Protein AF-A0A4Q2K183-F1 (afdb_monomer_lite)

Organism: NCBI:txid2509433

Radius of gyration: 17.39 Å; chains: 1; bounding box: 48×49×44 Å

Sequence (110 aa):
MGTESGLDAFAGRMLAALYDVRDDGGSFVASPASAYVALEALARGAEGETFDEIDATLGGGMARKAARDALFGEQDAYQPDDYSFTLGVSVWADPSKAPLRSRTLSRSKG

pLDDT: mean 82.13, std 15.66, range [35.03, 97.69]

Secondary structure (DSSP, 8-state):
-----HHHHHHHHHHHHHHHH--S-------HHHHHHHHHHHHTT--HHHHHHHHHHTT-HHHHHHHHHHHHS---S---TT------------TTTS------------

Foldseek 3Di:
DDDQALLNVLVVVVVVVVVVVDPPPDDDDDDSLQVLVQLVVVLVVDDDPRNVVSCVSSVHDPNVVRSCCVNPNDPPDDDPPPDDDDHDDDDDDDCVPDNDDDDPPPPPDD

InterPro domains:
  IPR036186 Serpin superfamily [SSF56574] (8-97)
  IPR042178 Serpin superfamily, domain 1 [G3DSA:3.30.497.10] (3-109)

Structure (mmCIF, N/CA/C/O backbone):
data_AF-A0A4Q2K183-F1
#
_entry.id   AF-A0A4Q2K183-F1
#
loop_
_atom_site.group_PDB
_atom_site.id
_atom_site.type_symbol
_atom_site.label_atom_id
_atom_site.label_alt_id
_atom_site.label_comp_id
_atom_site.label_asym_id
_atom_site.label_entity_id
_atom_site.label_seq_id
_atom_site.pdbx_PDB_ins_code
_atom_site.Cartn_x
_atom_site.Cartn_y
_atom_site.Cartn_z
_atom_site.occupancy
_atom_site.B_iso_or_equiv
_atom_site.auth_seq_id
_atom_site.auth_comp_id
_atom_site.auth_asym_id
_atom_site.auth_atom_id
_atom_site.pdbx_PDB_model_num
ATOM 1 N N . MET A 1 1 ? 23.016 11.486 -9.109 1.00 35.03 1 MET A N 1
ATOM 2 C CA . MET A 1 1 ? 22.637 10.380 -8.209 1.00 35.03 1 MET A CA 1
ATOM 3 C C . MET A 1 1 ? 21.131 10.490 -8.059 1.00 35.03 1 MET A C 1
ATOM 5 O O . MET A 1 1 ? 20.681 11.447 -7.445 1.00 35.03 1 MET A O 1
ATOM 9 N N . GLY A 1 2 ? 20.375 9.692 -8.818 1.00 40.97 2 GLY A N 1
ATOM 10 C CA . GLY A 1 2 ? 18.921 9.846 -8.908 1.00 40.97 2 GLY A CA 1
ATOM 11 C C . GLY A 1 2 ? 18.291 9.613 -7.541 1.00 40.97 2 GLY A C 1
ATOM 12 O O . GLY A 1 2 ? 18.641 8.646 -6.873 1.00 40.97 2 GLY A O 1
ATOM 13 N N . THR A 1 3 ? 17.432 10.523 -7.099 1.00 45.53 3 THR A N 1
ATOM 14 C CA . THR A 1 3 ? 16.589 10.311 -5.923 1.00 45.53 3 THR A CA 1
ATOM 15 C C . THR A 1 3 ? 15.649 9.156 -6.247 1.00 45.53 3 THR A C 1
ATOM 17 O O . THR A 1 3 ? 14.676 9.368 -6.969 1.00 45.53 3 THR A O 1
ATOM 20 N N . GLU A 1 4 ? 15.962 7.940 -5.793 1.00 55.72 4 GLU A N 1
ATOM 21 C CA . GLU A 1 4 ? 15.003 6.832 -5.838 1.00 55.72 4 GLU A CA 1
ATOM 22 C C . GLU A 1 4 ? 13.699 7.324 -5.212 1.00 55.72 4 GLU A C 1
ATOM 24 O O . GLU A 1 4 ? 13.697 7.878 -4.105 1.00 55.72 4 GLU A O 1
ATOM 29 N N . SER A 1 5 ? 12.595 7.205 -5.947 1.00 74.56 5 SER A N 1
ATOM 30 C CA . SER A 1 5 ? 11.305 7.578 -5.391 1.00 74.56 5 SER A CA 1
ATOM 31 C C . SER A 1 5 ? 11.008 6.643 -4.214 1.00 74.56 5 SER A C 1
ATOM 33 O O . SER A 1 5 ? 11.443 5.489 -4.193 1.00 74.56 5 SER A O 1
ATOM 35 N N . GLY A 1 6 ? 10.258 7.103 -3.207 1.00 85.19 6 GLY A N 1
ATOM 36 C CA . GLY A 1 6 ? 9.892 6.231 -2.081 1.00 85.19 6 GLY A CA 1
ATOM 37 C C . GLY A 1 6 ? 9.171 4.948 -2.521 1.00 85.19 6 GLY A C 1
ATOM 38 O O . GLY A 1 6 ? 9.240 3.933 -1.828 1.00 85.19 6 GLY A O 1
ATOM 39 N N . LEU A 1 7 ? 8.539 4.976 -3.702 1.00 90.69 7 LEU A N 1
ATOM 40 C CA . LEU A 1 7 ? 7.894 3.826 -4.319 1.00 90.69 7 LEU A CA 1
ATOM 41 C C . LEU A 1 7 ? 8.906 2.810 -4.870 1.00 90.69 7 LEU A C 1
ATOM 43 O O . LEU A 1 7 ? 8.683 1.613 -4.711 1.00 90.69 7 LEU A O 1
ATOM 47 N N . ASP A 1 8 ? 10.024 3.259 -5.447 1.00 91.38 8 ASP A N 1
ATOM 48 C CA . ASP A 1 8 ? 11.091 2.377 -5.946 1.00 91.38 8 ASP A CA 1
ATOM 49 C C . ASP A 1 8 ? 11.756 1.626 -4.789 1.00 91.38 8 ASP A C 1
ATOM 51 O O . ASP A 1 8 ? 11.924 0.406 -4.833 1.00 91.38 8 ASP A O 1
ATOM 55 N N . ALA A 1 9 ? 12.045 2.334 -3.694 1.00 90.31 9 ALA A N 1
ATOM 56 C CA . ALA A 1 9 ? 12.595 1.721 -2.490 1.00 90.31 9 ALA A CA 1
ATOM 57 C C . ALA A 1 9 ? 11.619 0.700 -1.870 1.00 90.31 9 ALA A C 1
ATOM 59 O O . ALA A 1 9 ? 12.035 -0.365 -1.407 1.00 90.31 9 ALA A O 1
ATOM 60 N N . PHE A 1 10 ? 10.315 1.001 -1.867 1.00 94.00 10 PHE A N 1
ATOM 61 C CA . PHE A 1 10 ? 9.281 0.049 -1.453 1.00 94.00 10 PHE A CA 1
ATOM 62 C C . PHE A 1 10 ? 9.231 -1.175 -2.381 1.00 94.00 10 PHE A C 1
ATOM 64 O O . PHE A 1 10 ? 9.201 -2.306 -1.897 1.00 94.00 10 PHE A O 1
ATOM 71 N N . ALA A 1 11 ? 9.289 -0.968 -3.699 1.00 94.06 11 ALA A N 1
ATOM 72 C CA . ALA A 1 11 ? 9.317 -2.036 -4.693 1.00 94.06 11 ALA A CA 1
ATOM 73 C C . ALA A 1 11 ? 10.522 -2.966 -4.505 1.00 94.06 11 ALA A C 1
ATOM 75 O O . ALA A 1 11 ? 10.355 -4.184 -4.528 1.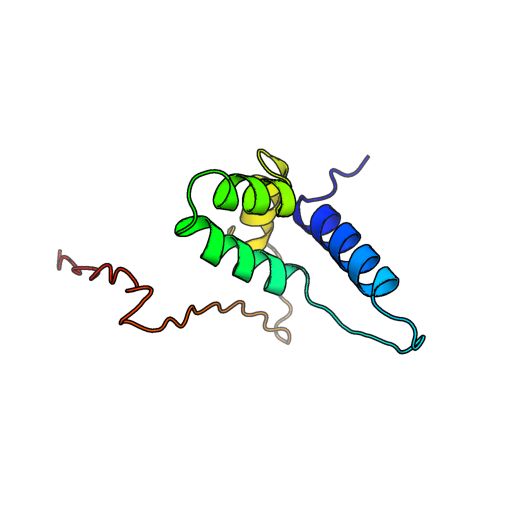00 94.06 11 ALA A O 1
ATOM 76 N N . GLY A 1 12 ? 11.711 -2.410 -4.251 1.00 93.06 12 GLY A N 1
ATOM 77 C CA . GLY A 1 12 ? 12.917 -3.188 -3.971 1.00 93.06 12 GLY A CA 1
ATOM 78 C C . GLY A 1 12 ? 12.773 -4.080 -2.736 1.00 93.06 12 GLY A C 1
ATOM 79 O O . GLY A 1 12 ? 13.073 -5.272 -2.799 1.00 93.06 12 GLY A O 1
ATOM 80 N N . ARG A 1 13 ? 12.238 -3.540 -1.629 1.00 93.38 13 ARG A N 1
ATOM 81 C CA . ARG A 1 13 ? 11.972 -4.325 -0.408 1.00 93.38 13 ARG A CA 1
ATOM 82 C C . ARG A 1 13 ? 10.922 -5.411 -0.632 1.00 93.38 13 ARG A C 1
ATOM 84 O O . ARG A 1 13 ? 11.109 -6.537 -0.181 1.00 93.38 13 ARG A O 1
ATOM 91 N N . MET A 1 14 ? 9.841 -5.090 -1.343 1.00 93.38 14 MET A N 1
ATOM 92 C CA . MET A 1 14 ? 8.800 -6.060 -1.692 1.00 93.38 14 MET A CA 1
ATOM 93 C C . MET A 1 14 ? 9.369 -7.195 -2.546 1.00 93.38 14 MET A C 1
ATOM 95 O O . MET A 1 14 ? 9.059 -8.357 -2.306 1.00 93.38 14 MET A O 1
ATOM 99 N N . LEU A 1 15 ? 10.217 -6.869 -3.522 1.00 91.69 15 LEU A N 1
ATOM 100 C CA . LEU A 1 15 ? 10.842 -7.851 -4.395 1.00 91.69 15 LEU A CA 1
ATOM 101 C C . LEU A 1 15 ? 11.763 -8.794 -3.61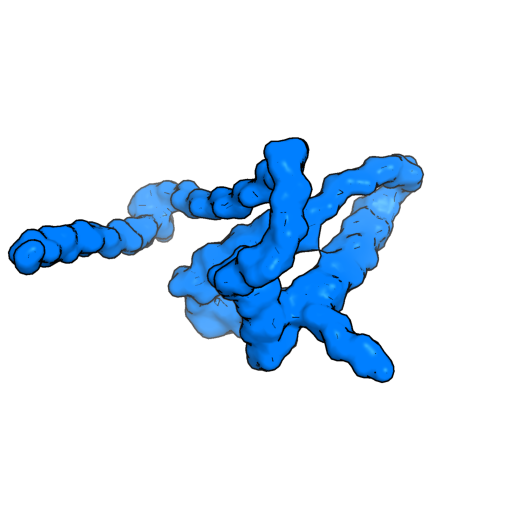2 1.00 91.69 15 LEU A C 1
ATOM 103 O O . LEU A 1 15 ? 11.660 -10.005 -3.783 1.00 91.69 15 LEU A O 1
ATOM 107 N N . ALA A 1 16 ? 12.609 -8.254 -2.730 1.00 90.69 16 ALA A N 1
ATOM 108 C CA . ALA A 1 16 ? 13.466 -9.053 -1.855 1.00 90.69 16 ALA A CA 1
ATOM 109 C C . ALA A 1 16 ? 12.641 -10.001 -0.967 1.00 90.69 16 ALA A C 1
ATOM 111 O O . ALA A 1 16 ? 12.893 -11.201 -0.957 1.00 90.69 16 ALA A O 1
ATOM 112 N N . ALA A 1 17 ? 11.585 -9.493 -0.324 1.00 90.31 17 ALA A N 1
ATOM 113 C CA . ALA A 1 17 ? 10.699 -10.313 0.500 1.00 90.31 17 ALA A CA 1
ATOM 114 C C . ALA A 1 17 ? 9.998 -11.424 -0.304 1.00 90.31 17 ALA A C 1
ATOM 116 O O . ALA A 1 17 ? 9.843 -12.541 0.182 1.00 90.31 17 ALA A O 1
ATOM 117 N N . LEU A 1 18 ? 9.585 -11.145 -1.545 1.00 89.50 18 LEU A N 1
ATOM 118 C CA . LEU A 1 18 ? 8.991 -12.158 -2.420 1.00 89.50 18 LEU A CA 1
ATOM 119 C C . LEU A 1 18 ? 9.999 -13.228 -2.851 1.00 89.50 18 LEU A C 1
ATOM 121 O O . LEU A 1 18 ? 9.601 -14.378 -3.006 1.00 89.50 18 LEU A O 1
ATOM 125 N N . TYR A 1 19 ? 11.274 -12.877 -3.038 1.00 87.19 19 TYR A N 1
ATOM 126 C CA . TYR A 1 19 ? 12.323 -13.860 -3.312 1.00 87.19 19 TYR A CA 1
ATOM 127 C C . TYR A 1 19 ? 12.622 -14.734 -2.094 1.00 87.19 19 TYR A C 1
ATOM 129 O O . TYR A 1 19 ? 12.725 -15.944 -2.249 1.00 87.19 19 TYR A O 1
ATOM 137 N N . ASP A 1 20 ? 12.685 -14.154 -0.896 1.00 86.50 20 ASP A N 1
ATOM 138 C CA . ASP A 1 20 ? 12.990 -14.899 0.333 1.00 86.50 20 ASP A CA 1
ATOM 139 C C . ASP A 1 20 ? 11.901 -15.921 0.698 1.00 86.50 20 ASP A C 1
ATOM 141 O O . ASP A 1 20 ? 12.186 -16.969 1.273 1.00 86.50 20 ASP A O 1
ATOM 145 N N . VAL A 1 21 ? 10.638 -15.633 0.367 1.00 82.81 21 VAL A N 1
ATOM 146 C CA . VAL A 1 21 ? 9.496 -16.516 0.672 1.00 82.81 21 VAL A CA 1
ATOM 147 C C . VAL A 1 21 ? 9.325 -17.626 -0.375 1.00 82.81 21 VAL A C 1
ATOM 149 O O . VAL A 1 21 ? 8.611 -18.602 -0.134 1.00 82.81 21 VAL A O 1
ATOM 152 N N . ARG A 1 22 ? 9.953 -17.502 -1.548 1.00 78.94 22 ARG A N 1
ATOM 153 C CA . ARG A 1 22 ? 9.765 -18.443 -2.654 1.00 78.94 22 ARG A CA 1
ATOM 154 C C . ARG A 1 22 ? 10.914 -19.430 -2.767 1.00 78.94 22 ARG A C 1
ATOM 156 O O . ARG A 1 22 ? 12.033 -19.061 -3.091 1.00 78.94 22 ARG A O 1
ATOM 163 N N . ASP A 1 23 ? 10.572 -20.706 -2.637 1.00 70.44 23 ASP A N 1
ATOM 164 C CA . ASP A 1 23 ? 11.518 -21.824 -2.756 1.00 70.44 23 ASP A CA 1
ATOM 165 C C . ASP A 1 23 ? 11.384 -22.583 -4.099 1.00 70.44 23 ASP A C 1
ATOM 167 O O . ASP A 1 23 ? 12.100 -23.540 -4.373 1.00 70.44 23 ASP A O 1
ATOM 171 N N . ASP A 1 24 ? 10.443 -22.176 -4.965 1.00 79.38 24 ASP A N 1
ATOM 172 C CA . ASP A 1 24 ? 10.053 -22.926 -6.172 1.00 79.38 24 ASP A CA 1
ATOM 173 C C . ASP A 1 24 ? 10.720 -22.449 -7.478 1.00 79.38 24 ASP A C 1
ATOM 175 O O . ASP A 1 24 ? 10.529 -23.065 -8.527 1.00 79.38 24 ASP A O 1
ATOM 179 N N . GLY A 1 25 ? 11.485 -21.350 -7.440 1.00 76.56 25 GLY A N 1
ATOM 180 C CA . GLY A 1 25 ? 12.212 -20.800 -8.594 1.00 76.56 25 GLY A CA 1
ATOM 181 C C . GLY A 1 25 ? 11.334 -20.329 -9.765 1.00 76.56 25 GLY A C 1
ATOM 182 O O . GLY A 1 25 ? 11.853 -20.043 -10.846 1.00 76.56 25 GLY A O 1
ATOM 183 N N . GLY A 1 26 ? 10.011 -20.259 -9.589 1.00 83.25 26 GLY A N 1
ATOM 184 C CA . GLY A 1 26 ? 9.086 -19.872 -10.652 1.00 83.25 26 GLY A CA 1
ATOM 185 C C . GLY A 1 26 ? 9.074 -18.362 -10.922 1.00 83.25 26 GLY A C 1
ATOM 186 O O . GLY A 1 26 ? 9.423 -17.541 -10.075 1.00 83.25 26 GLY A O 1
ATOM 187 N N . SER A 1 27 ? 8.600 -17.960 -12.102 1.00 85.06 27 SER A N 1
ATOM 188 C CA . SER A 1 27 ? 8.378 -16.540 -12.415 1.00 85.06 27 SER A CA 1
ATOM 189 C C . SER A 1 27 ? 7.255 -15.933 -11.558 1.00 85.06 27 SER A C 1
ATOM 191 O O . SER A 1 27 ? 6.378 -16.645 -11.065 1.00 85.06 27 SER A O 1
ATOM 193 N N . PHE A 1 28 ? 7.263 -14.611 -11.364 1.00 86.31 28 PHE A N 1
ATOM 194 C CA . PHE A 1 28 ? 6.133 -13.857 -10.808 1.00 86.31 28 PHE A CA 1
ATOM 195 C C . PHE A 1 28 ? 6.011 -12.478 -11.434 1.00 86.31 28 PHE A C 1
ATOM 197 O O . PHE A 1 28 ? 6.957 -11.939 -12.003 1.00 86.31 28 PHE A O 1
ATOM 204 N N . VAL A 1 29 ? 4.825 -11.907 -11.257 1.00 89.12 29 VAL A N 1
ATOM 205 C CA . VAL A 1 29 ? 4.519 -10.511 -11.531 1.00 89.12 29 VAL A CA 1
ATOM 206 C C . VAL A 1 29 ? 3.897 -9.933 -10.267 1.00 89.12 29 VAL A C 1
ATOM 208 O O . VAL A 1 29 ? 3.028 -10.555 -9.658 1.00 89.12 29 VAL A O 1
ATOM 211 N N . ALA A 1 30 ? 4.345 -8.749 -9.868 1.00 90.44 30 ALA A N 1
ATOM 212 C CA . ALA A 1 30 ? 3.814 -8.026 -8.722 1.00 90.44 30 ALA A CA 1
ATOM 213 C C . ALA A 1 30 ? 3.629 -6.547 -9.073 1.00 90.44 30 ALA A C 1
ATOM 215 O O . ALA A 1 30 ? 4.331 -6.014 -9.930 1.00 90.44 30 ALA A O 1
ATOM 216 N N . SER A 1 31 ? 2.695 -5.884 -8.389 1.00 92.88 31 SER A N 1
ATOM 217 C CA . SER A 1 31 ? 2.475 -4.440 -8.500 1.00 92.88 31 SER A CA 1
ATOM 218 C C . SER A 1 31 ? 2.773 -3.766 -7.158 1.00 92.88 31 SER A C 1
ATOM 220 O O . SER A 1 31 ? 1.896 -3.729 -6.286 1.00 92.88 31 SER A O 1
ATOM 222 N N . PRO A 1 32 ? 3.990 -3.217 -6.974 1.00 93.62 32 PRO A N 1
ATOM 223 C CA . PRO A 1 32 ? 4.331 -2.435 -5.789 1.00 93.62 32 PRO A CA 1
ATOM 224 C C . PRO A 1 32 ? 3.371 -1.266 -5.569 1.00 93.62 32 PRO A C 1
ATOM 226 O O . PRO A 1 32 ? 2.949 -1.027 -4.443 1.00 93.62 32 PRO A O 1
ATOM 229 N N . ALA A 1 33 ? 2.939 -0.601 -6.646 1.00 92.25 33 ALA A N 1
ATOM 230 C CA . ALA A 1 33 ? 1.938 0.461 -6.585 1.00 92.25 33 ALA A CA 1
ATOM 231 C C . ALA A 1 33 ? 0.624 -0.017 -5.946 1.00 92.25 33 ALA A C 1
ATOM 233 O O . ALA A 1 33 ? 0.105 0.633 -5.042 1.00 92.25 33 ALA A O 1
ATOM 234 N N . SER A 1 34 ? 0.108 -1.182 -6.354 1.00 93.69 34 SER A N 1
ATOM 235 C CA . SER A 1 34 ? -1.129 -1.729 -5.782 1.00 93.69 34 SER A CA 1
ATOM 236 C C . SER A 1 34 ? -0.986 -2.052 -4.293 1.00 93.69 34 SER A C 1
ATOM 238 O O . SER A 1 34 ? -1.884 -1.737 -3.511 1.00 93.69 34 SER A O 1
ATOM 240 N N . ALA A 1 35 ? 0.128 -2.670 -3.889 1.00 94.62 35 ALA A N 1
ATOM 241 C CA . ALA A 1 35 ? 0.383 -2.999 -2.487 1.00 94.62 35 ALA A CA 1
ATOM 242 C C . ALA A 1 35 ? 0.542 -1.733 -1.629 1.00 94.62 35 ALA A C 1
ATOM 244 O O . ALA A 1 35 ? -0.036 -1.634 -0.546 1.00 94.62 35 ALA A O 1
ATOM 245 N N . TYR A 1 36 ? 1.256 -0.734 -2.149 1.00 95.19 36 TYR A N 1
ATOM 246 C CA . TYR A 1 36 ? 1.454 0.553 -1.493 1.00 95.19 36 TYR A CA 1
ATOM 247 C C . TYR A 1 36 ? 0.119 1.269 -1.240 1.00 95.19 36 TYR A C 1
ATOM 249 O O . TYR A 1 36 ? -0.156 1.702 -0.123 1.00 95.19 36 TYR A O 1
ATOM 257 N N . VAL A 1 37 ? -0.753 1.350 -2.252 1.00 94.06 37 VAL A N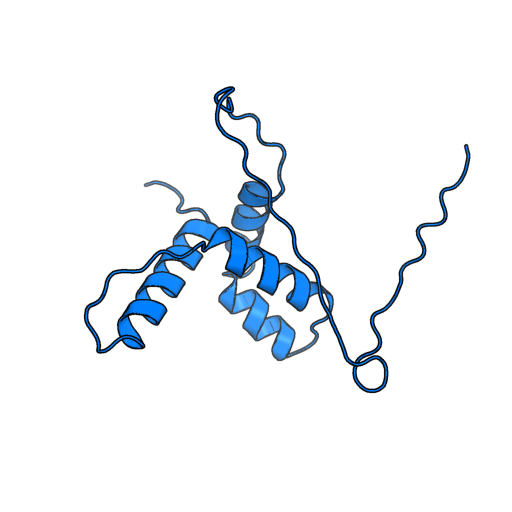 1
ATOM 258 C CA . VAL A 1 37 ? -2.077 1.991 -2.136 1.00 94.06 37 VAL A CA 1
ATOM 259 C C . VAL A 1 37 ? -2.957 1.290 -1.095 1.00 94.06 37 VAL A C 1
ATOM 261 O O . VAL A 1 37 ? -3.664 1.959 -0.338 1.00 94.06 37 VAL A O 1
ATOM 264 N N . ALA A 1 38 ? -2.911 -0.043 -1.026 1.00 95.31 38 ALA A N 1
ATOM 265 C CA . ALA A 1 38 ? -3.658 -0.805 -0.028 1.00 95.31 38 ALA A CA 1
ATOM 266 C C . ALA A 1 38 ? -3.188 -0.491 1.404 1.00 95.31 38 ALA A C 1
ATOM 268 O O . ALA A 1 38 ? -4.010 -0.205 2.276 1.00 95.31 38 ALA A O 1
ATOM 269 N N . LEU A 1 39 ? -1.874 -0.466 1.637 1.00 95.62 39 LEU A N 1
ATOM 270 C CA . LEU A 1 39 ? -1.291 -0.108 2.933 1.00 95.62 39 LEU A CA 1
ATOM 271 C C . LEU A 1 39 ? -1.563 1.354 3.309 1.00 95.62 39 LEU A C 1
ATOM 273 O O . LEU A 1 39 ? -1.883 1.646 4.459 1.00 95.62 39 LEU A O 1
ATOM 277 N N . GLU A 1 40 ? -1.524 2.275 2.345 1.00 94.00 40 GLU A N 1
ATOM 278 C CA . GLU A 1 40 ? -1.933 3.667 2.553 1.00 94.00 40 GLU A CA 1
ATOM 279 C C . GLU A 1 40 ? -3.396 3.789 2.994 1.00 94.00 40 GLU A C 1
ATOM 281 O O . GLU A 1 40 ? -3.720 4.620 3.845 1.00 94.00 40 GLU A O 1
ATOM 286 N N . ALA A 1 41 ? -4.290 2.962 2.444 1.00 92.88 41 ALA A N 1
ATOM 287 C CA . ALA A 1 41 ? -5.685 2.933 2.867 1.00 92.88 41 ALA A CA 1
ATOM 288 C C . ALA A 1 41 ? -5.829 2.444 4.317 1.00 92.88 41 ALA A C 1
ATOM 290 O O . ALA A 1 41 ? -6.584 3.049 5.079 1.00 92.88 41 ALA A O 1
ATOM 291 N N . LEU A 1 42 ? -5.075 1.412 4.713 1.00 93.50 42 LEU A N 1
ATOM 292 C CA . LEU A 1 42 ? -5.057 0.905 6.090 1.00 93.50 42 LEU A CA 1
ATOM 293 C C . LEU A 1 42 ? -4.476 1.927 7.074 1.00 93.50 42 LEU A C 1
ATOM 295 O O . LEU A 1 42 ? -5.057 2.160 8.133 1.00 93.50 42 LEU A O 1
ATOM 299 N N . ALA A 1 43 ? -3.394 2.610 6.696 1.00 93.62 43 ALA A N 1
ATOM 300 C CA . ALA A 1 43 ? -2.731 3.596 7.543 1.00 93.62 43 ALA A CA 1
ATOM 301 C C . ALA A 1 43 ? -3.645 4.753 7.977 1.00 93.62 43 ALA A C 1
ATOM 303 O O . ALA A 1 43 ? -3.402 5.375 9.003 1.00 93.62 43 ALA A O 1
ATOM 304 N N . ARG A 1 44 ? -4.699 5.063 7.209 1.00 89.88 44 ARG A N 1
ATOM 305 C CA . ARG A 1 44 ? -5.672 6.118 7.553 1.00 89.88 44 ARG A CA 1
ATOM 306 C C . ARG A 1 44 ? -6.549 5.771 8.757 1.00 89.88 44 ARG A C 1
ATOM 308 O O . ARG A 1 44 ? -7.146 6.679 9.328 1.00 89.88 44 ARG A O 1
ATOM 315 N N . GLY A 1 45 ? -6.685 4.486 9.080 1.00 89.88 45 GLY A N 1
ATOM 316 C CA . GLY A 1 45 ? -7.447 4.001 10.231 1.00 89.88 45 GLY A CA 1
ATOM 317 C C . GLY A 1 45 ? -6.583 3.397 11.338 1.00 89.88 45 GLY A C 1
ATOM 318 O O . GLY A 1 45 ? -7.136 2.981 12.350 1.00 89.88 45 GLY A O 1
ATOM 319 N N . ALA A 1 46 ? -5.265 3.317 11.139 1.00 92.06 46 ALA A N 1
ATOM 320 C CA . ALA A 1 46 ? -4.327 2.792 12.120 1.00 92.06 46 ALA A CA 1
ATOM 321 C C . ALA A 1 46 ? -3.906 3.880 13.118 1.00 92.06 46 ALA A C 1
ATOM 323 O O . ALA A 1 46 ? -3.807 5.054 12.765 1.00 92.06 46 ALA A O 1
ATOM 324 N N . GLU A 1 47 ? -3.616 3.472 14.351 1.00 92.75 47 GLU A N 1
ATOM 325 C CA . GLU A 1 47 ? -3.115 4.335 15.424 1.00 92.75 47 GLU A CA 1
ATOM 326 C C . GLU A 1 47 ? -2.005 3.603 16.197 1.00 92.75 47 GLU A C 1
ATOM 328 O O . GLU A 1 47 ? -1.917 2.373 16.150 1.00 92.75 47 GLU A O 1
ATOM 333 N N . GLY A 1 48 ? -1.164 4.357 16.911 1.00 96.56 48 GLY A N 1
ATOM 334 C CA . GLY A 1 48 ? -0.092 3.811 17.750 1.00 96.56 48 GLY A CA 1
ATOM 335 C C . GLY A 1 48 ? 0.906 2.944 16.977 1.00 96.56 48 GLY A C 1
ATOM 336 O O . GLY A 1 48 ? 1.226 3.231 15.827 1.00 96.56 48 GLY A O 1
ATOM 337 N N . GLU A 1 49 ? 1.349 1.853 17.602 1.00 97.69 49 GLU A N 1
ATOM 338 C CA . GLU A 1 49 ? 2.368 0.944 17.057 1.00 97.69 49 GLU A CA 1
ATOM 339 C C . GLU A 1 49 ? 1.996 0.392 15.673 1.00 97.69 49 GLU A C 1
ATOM 341 O O . GLU A 1 49 ? 2.830 0.350 14.774 1.00 97.69 49 GLU A O 1
ATOM 346 N N . THR A 1 50 ? 0.717 0.072 15.442 1.00 96.69 50 THR A N 1
ATOM 347 C CA . THR A 1 50 ? 0.253 -0.380 14.122 1.00 96.69 50 THR A CA 1
ATOM 348 C C . THR A 1 50 ? 0.430 0.695 13.048 1.00 96.69 50 THR A C 1
ATOM 350 O O . THR A 1 50 ? 0.765 0.378 11.908 1.00 96.69 50 THR A O 1
ATOM 353 N N . PHE A 1 51 ? 0.201 1.970 13.376 1.00 96.25 51 PHE A N 1
ATOM 354 C CA . PHE A 1 51 ? 0.463 3.053 12.428 1.00 96.25 51 PHE A CA 1
ATOM 355 C C . PHE A 1 51 ? 1.960 3.202 12.161 1.00 96.25 51 PHE A C 1
ATOM 357 O O . PHE A 1 51 ? 2.343 3.341 11.000 1.00 96.25 51 PHE A O 1
ATOM 364 N N . ASP A 1 52 ? 2.785 3.138 13.206 1.00 96.81 52 ASP A N 1
ATOM 365 C CA . ASP A 1 52 ? 4.235 3.313 13.105 1.00 96.81 52 ASP A CA 1
ATOM 366 C C . ASP A 1 52 ? 4.876 2.224 12.228 1.00 96.81 52 ASP A C 1
ATOM 368 O O . ASP A 1 52 ? 5.690 2.527 11.354 1.00 96.81 52 ASP A O 1
ATOM 372 N N . GLU A 1 53 ? 4.448 0.967 12.377 1.00 97.19 53 GLU A N 1
ATOM 373 C CA . GLU A 1 53 ? 4.893 -0.143 11.526 1.00 97.19 53 GLU A CA 1
ATOM 374 C C . GLU A 1 53 ? 4.500 0.053 10.055 1.00 97.19 53 GLU A C 1
ATOM 376 O O . GLU A 1 53 ? 5.313 -0.163 9.146 1.00 97.19 53 GLU A O 1
ATOM 381 N N . ILE A 1 54 ? 3.261 0.490 9.796 1.00 96.50 54 ILE A N 1
ATOM 382 C CA . ILE A 1 54 ? 2.799 0.759 8.430 1.00 96.50 54 ILE A CA 1
ATOM 383 C C . ILE A 1 54 ? 3.557 1.954 7.837 1.00 96.50 54 ILE A C 1
ATOM 385 O O . ILE A 1 54 ? 3.979 1.895 6.681 1.00 96.50 54 ILE A O 1
ATOM 389 N N . ASP A 1 55 ? 3.763 3.028 8.603 1.00 95.12 55 ASP A N 1
ATOM 390 C CA . ASP A 1 55 ? 4.511 4.205 8.154 1.00 95.12 55 ASP A CA 1
ATOM 391 C C . ASP A 1 55 ? 5.954 3.842 7.794 1.00 95.12 55 ASP A C 1
ATOM 393 O O . ASP A 1 55 ? 6.404 4.158 6.689 1.00 95.12 55 ASP A O 1
ATOM 397 N N . ALA A 1 56 ? 6.641 3.094 8.662 1.00 94.06 56 ALA A N 1
ATOM 398 C CA . ALA A 1 56 ? 7.993 2.605 8.417 1.00 94.06 56 ALA A CA 1
ATOM 399 C C . ALA A 1 56 ? 8.063 1.699 7.177 1.00 94.06 56 ALA A C 1
ATOM 401 O O . ALA A 1 56 ? 8.956 1.852 6.340 1.00 94.06 56 ALA A O 1
ATOM 402 N N . THR A 1 57 ? 7.084 0.806 7.000 1.00 94.75 57 THR A N 1
ATOM 403 C CA . THR A 1 57 ? 6.988 -0.069 5.820 1.00 94.75 57 THR A CA 1
ATOM 404 C C . THR A 1 57 ? 6.872 0.741 4.527 1.00 94.75 57 THR A C 1
ATOM 406 O O . THR A 1 57 ? 7.564 0.456 3.541 1.00 94.75 57 THR A O 1
ATOM 409 N N . LEU A 1 58 ? 6.062 1.803 4.546 1.00 94.31 58 LEU A N 1
ATOM 410 C CA . LEU A 1 58 ? 5.887 2.755 3.442 1.00 94.31 58 LEU A CA 1
ATOM 411 C C . LEU A 1 58 ? 7.079 3.719 3.271 1.00 94.31 58 LEU A C 1
ATOM 413 O O . LEU A 1 58 ? 7.088 4.538 2.353 1.00 94.31 58 LEU A O 1
ATOM 417 N N . GLY A 1 59 ? 8.108 3.602 4.114 1.00 92.62 59 GLY A N 1
ATOM 418 C CA . GLY A 1 59 ? 9.349 4.376 4.071 1.00 92.62 59 GLY A CA 1
ATOM 419 C C . GLY A 1 59 ? 9.361 5.623 4.958 1.00 92.62 59 GLY A C 1
ATOM 420 O O . GLY A 1 59 ? 10.424 6.215 5.123 1.00 92.62 59 GLY A O 1
ATOM 421 N N . GLY A 1 60 ? 8.219 6.006 5.535 1.00 91.94 60 GLY A N 1
ATOM 422 C CA . GLY A 1 60 ? 8.063 7.156 6.424 1.00 91.94 60 GLY A CA 1
ATOM 423 C C . GLY A 1 60 ? 8.408 8.515 5.804 1.00 91.94 60 GLY A C 1
ATOM 424 O O . GLY A 1 60 ? 8.942 8.632 4.696 1.00 91.94 60 GLY A O 1
ATOM 425 N N . GLY A 1 61 ? 8.074 9.581 6.536 1.00 88.12 61 GLY A N 1
ATOM 426 C CA . GLY A 1 61 ? 8.527 10.952 6.274 1.00 88.12 61 GLY A CA 1
ATOM 427 C C . GLY A 1 61 ? 8.493 11.386 4.799 1.00 88.12 61 GLY A C 1
ATOM 428 O O . GLY A 1 61 ? 7.450 11.377 4.141 1.00 88.12 61 GLY A O 1
ATOM 429 N N . MET A 1 62 ? 9.652 11.800 4.278 1.00 89.12 62 MET A N 1
ATOM 430 C CA . MET A 1 62 ? 9.779 12.306 2.905 1.00 89.12 62 MET A CA 1
ATOM 431 C C . MET A 1 62 ? 9.646 11.215 1.837 1.00 89.12 62 MET A C 1
ATOM 433 O O . MET A 1 62 ? 9.128 11.500 0.760 1.00 89.12 62 MET A O 1
ATOM 437 N N . ALA A 1 63 ? 10.062 9.977 2.122 1.00 89.88 63 ALA A N 1
ATOM 438 C CA . ALA A 1 63 ? 9.951 8.873 1.169 1.00 89.88 63 ALA A CA 1
ATOM 439 C C . ALA A 1 63 ? 8.479 8.516 0.928 1.00 89.88 63 ALA A C 1
ATOM 441 O O . ALA A 1 63 ? 8.031 8.467 -0.220 1.00 89.88 63 ALA A O 1
ATOM 442 N N . ARG A 1 64 ? 7.698 8.391 2.009 1.00 92.12 64 ARG A N 1
ATOM 443 C CA . ARG A 1 64 ? 6.252 8.164 1.934 1.00 92.12 64 ARG A CA 1
ATOM 444 C C . ARG A 1 64 ? 5.535 9.297 1.196 1.00 92.12 64 ARG A C 1
ATOM 446 O O . ARG A 1 64 ? 4.64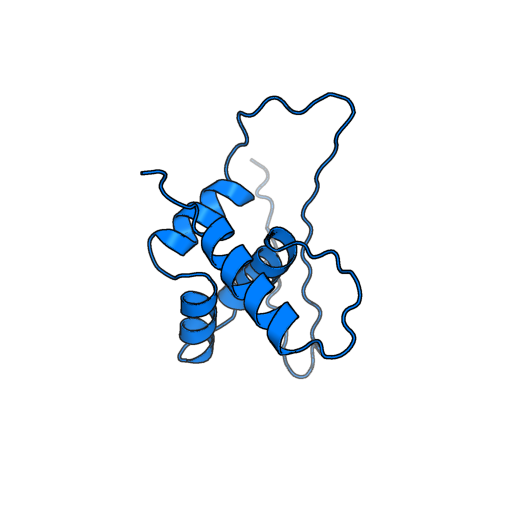5 9.049 0.383 1.00 92.12 64 ARG A O 1
ATOM 453 N N . LYS A 1 65 ? 5.935 10.552 1.444 1.00 91.06 65 LYS A N 1
ATOM 454 C CA . LYS A 1 65 ? 5.407 11.717 0.716 1.00 91.06 65 LYS A CA 1
ATOM 455 C C . LYS A 1 65 ? 5.718 11.636 -0.782 1.00 91.06 65 LYS A C 1
ATOM 457 O O . LYS A 1 65 ? 4.801 11.765 -1.580 1.00 91.06 65 LYS A O 1
ATOM 462 N N . ALA A 1 66 ? 6.969 11.380 -1.162 1.00 89.44 66 ALA A N 1
ATOM 463 C CA . ALA A 1 66 ? 7.368 11.281 -2.566 1.00 89.44 66 ALA A CA 1
ATOM 464 C C . ALA A 1 66 ? 6.615 10.164 -3.310 1.00 89.44 66 ALA A C 1
ATOM 466 O O . ALA A 1 66 ? 6.183 10.357 -4.442 1.00 89.44 66 ALA A O 1
ATOM 467 N N . ALA A 1 67 ? 6.403 9.015 -2.663 1.00 90.69 67 ALA A N 1
ATOM 468 C CA . ALA A 1 67 ? 5.611 7.925 -3.228 1.00 90.69 67 ALA A CA 1
ATOM 469 C C . ALA A 1 67 ? 4.129 8.302 -3.402 1.00 90.69 67 ALA A C 1
ATOM 471 O O . ALA A 1 67 ? 3.529 7.975 -4.424 1.00 90.69 67 ALA A O 1
ATOM 472 N N . ARG A 1 68 ? 3.538 9.028 -2.441 1.00 89.81 68 ARG A N 1
ATOM 473 C CA . ARG A 1 68 ? 2.176 9.570 -2.579 1.00 89.81 68 ARG A CA 1
ATOM 474 C C . ARG A 1 68 ? 2.073 10.567 -3.727 1.00 89.81 68 ARG A C 1
ATOM 476 O O . ARG A 1 68 ? 1.123 10.476 -4.493 1.00 89.81 68 ARG A O 1
ATOM 483 N N . ASP A 1 69 ? 3.035 11.476 -3.853 1.00 88.25 69 ASP A N 1
ATOM 484 C CA . ASP A 1 69 ? 3.061 12.463 -4.935 1.00 88.25 69 ASP A CA 1
ATOM 485 C C . ASP A 1 69 ? 3.163 11.756 -6.303 1.00 88.25 69 ASP A C 1
ATOM 487 O O . ASP A 1 69 ? 2.453 12.117 -7.233 1.00 88.25 69 ASP A O 1
ATOM 491 N N . ALA A 1 70 ? 3.951 10.681 -6.410 1.00 85.50 70 ALA A N 1
ATOM 492 C CA . ALA A 1 70 ? 4.057 9.888 -7.638 1.00 85.50 70 ALA A CA 1
ATOM 493 C C . ALA A 1 70 ? 2.777 9.096 -7.987 1.00 85.50 70 ALA A C 1
ATOM 495 O O . ALA A 1 70 ? 2.443 8.943 -9.162 1.00 85.50 70 ALA A O 1
ATOM 496 N N . LEU A 1 71 ? 2.071 8.568 -6.980 1.00 86.50 71 LEU A N 1
ATOM 497 C CA . LEU A 1 71 ? 0.885 7.718 -7.170 1.00 86.50 71 LEU A CA 1
ATOM 498 C C . LEU A 1 71 ? -0.429 8.496 -7.290 1.00 86.50 71 LEU A C 1
ATOM 500 O O . LEU A 1 71 ? -1.356 8.027 -7.948 1.00 86.50 71 LEU A O 1
ATOM 504 N N . PHE A 1 72 ? -0.533 9.630 -6.600 1.00 83.38 72 PHE A N 1
ATOM 505 C CA . PHE A 1 72 ? -1.775 10.389 -6.439 1.00 83.38 72 PHE A CA 1
ATOM 506 C C . PHE A 1 72 ? -1.665 11.848 -6.897 1.00 83.38 72 PHE A C 1
ATOM 508 O O . PHE A 1 72 ? -2.678 12.546 -6.885 1.00 83.38 72 PHE A O 1
ATOM 515 N N . GLY A 1 73 ? -0.466 12.327 -7.241 1.00 79.75 73 GLY A N 1
ATOM 516 C CA . GLY A 1 73 ? -0.277 13.655 -7.817 1.00 79.75 73 GLY A CA 1
ATOM 517 C C . GLY A 1 73 ? -0.836 13.751 -9.235 1.00 79.75 73 GLY A C 1
ATOM 518 O O . GLY A 1 73 ? -1.131 12.742 -9.879 1.00 79.75 73 GLY A O 1
ATOM 519 N N . GLU A 1 74 ? -0.987 14.982 -9.720 1.00 72.56 74 GLU A N 1
ATOM 520 C CA . GLU A 1 74 ? -1.352 15.229 -11.114 1.00 72.56 74 GLU A CA 1
ATOM 521 C C . GLU A 1 74 ? -0.259 14.654 -12.023 1.00 72.56 74 GLU A C 1
ATOM 523 O O . GLU A 1 74 ? 0.922 14.978 -11.893 1.00 72.56 74 GLU A O 1
ATOM 528 N N . GLN A 1 75 ? -0.643 13.728 -12.902 1.00 65.25 75 GLN A N 1
ATOM 529 C CA . GLN A 1 75 ? 0.286 13.148 -13.861 1.00 65.25 75 GLN A CA 1
ATOM 530 C C . GLN A 1 75 ? 0.351 14.054 -15.089 1.00 65.25 75 GLN A C 1
ATOM 532 O O . GLN A 1 75 ? -0.498 13.975 -15.969 1.00 65.25 75 GLN A O 1
ATOM 537 N N . ASP A 1 76 ? 1.393 14.880 -15.160 1.00 58.72 76 ASP A N 1
ATOM 538 C CA . ASP A 1 76 ? 1.697 15.714 -16.336 1.00 58.72 76 ASP A CA 1
ATOM 539 C C . ASP A 1 76 ? 2.313 14.909 -17.502 1.00 58.72 76 ASP A C 1
ATOM 541 O O . ASP A 1 76 ? 2.664 15.460 -18.548 1.00 58.72 76 ASP A O 1
ATOM 545 N N . ALA A 1 77 ? 2.500 13.597 -17.330 1.00 59.56 77 ALA A N 1
ATOM 546 C CA . ALA A 1 77 ? 3.138 12.751 -18.325 1.00 59.56 77 ALA A CA 1
ATOM 547 C C . ALA A 1 77 ? 2.164 12.369 -19.449 1.00 59.56 77 ALA A C 1
ATOM 549 O O . ALA A 1 77 ? 1.052 11.907 -19.203 1.00 59.56 77 ALA A O 1
ATOM 550 N N . TYR A 1 78 ? 2.635 12.507 -20.691 1.00 58.19 78 TYR A N 1
ATOM 551 C CA . TYR A 1 78 ? 1.982 11.993 -21.893 1.00 58.19 78 TYR A CA 1
ATOM 552 C C . TYR A 1 78 ? 1.629 10.510 -21.715 1.00 58.19 78 TYR A C 1
ATOM 554 O O . TYR A 1 78 ? 2.517 9.661 -21.613 1.00 58.19 78 TYR A O 1
ATOM 562 N N . GLN A 1 79 ? 0.332 10.211 -21.666 1.00 63.19 79 GLN A N 1
ATOM 563 C CA . GLN A 1 79 ? -0.181 8.850 -21.678 1.00 63.19 79 GLN A CA 1
ATOM 564 C C . GLN A 1 79 ? -0.447 8.482 -23.144 1.00 63.19 79 GLN A C 1
ATOM 566 O O . GLN A 1 79 ? -1.199 9.201 -23.805 1.00 63.19 79 GLN A O 1
ATOM 571 N N . PRO A 1 80 ? 0.194 7.436 -23.691 1.00 68.00 80 PRO A N 1
ATOM 572 C CA . PRO A 1 80 ? -0.121 6.956 -25.031 1.00 68.00 80 PRO A CA 1
ATOM 573 C C . PRO A 1 80 ? -1.613 6.619 -25.125 1.00 68.00 80 PRO A C 1
ATOM 575 O O . PRO A 1 80 ? -2.164 6.040 -24.187 1.00 68.00 80 PRO A O 1
ATOM 578 N N . ASP A 1 81 ? -2.260 6.954 -26.245 1.00 73.88 81 ASP A N 1
ATOM 579 C CA . ASP A 1 81 ? -3.712 6.773 -26.430 1.00 73.88 81 ASP A CA 1
ATOM 580 C C . ASP A 1 81 ? -4.178 5.302 -26.283 1.00 73.88 81 ASP A C 1
ATOM 582 O O . ASP A 1 81 ? -5.372 5.037 -26.143 1.00 73.88 81 ASP A O 1
ATOM 586 N N . ASP A 1 82 ? -3.256 4.334 -26.305 1.00 83.88 82 ASP A N 1
ATOM 587 C CA . ASP A 1 82 ? -3.500 2.894 -26.185 1.00 83.88 82 ASP A CA 1
ATOM 588 C C . ASP A 1 82 ? -3.238 2.310 -24.782 1.00 83.88 82 ASP A C 1
ATOM 590 O O . ASP A 1 82 ? -3.383 1.101 -24.583 1.00 83.88 82 ASP A O 1
ATOM 594 N N . TYR A 1 83 ? -2.898 3.140 -23.790 1.00 77.25 83 TYR A N 1
ATOM 595 C CA . TYR A 1 83 ? -2.612 2.689 -22.429 1.00 77.25 83 TYR A CA 1
ATOM 596 C C . TYR A 1 83 ? -3.543 3.323 -21.391 1.00 77.25 83 TYR A C 1
ATOM 598 O O . TYR A 1 83 ? -3.552 4.533 -21.180 1.00 77.25 83 TYR A O 1
ATOM 606 N N . SER A 1 84 ? -4.276 2.479 -20.661 1.00 75.94 84 SER A N 1
ATOM 607 C CA . SER A 1 84 ? -5.060 2.891 -19.495 1.00 75.94 84 SER A CA 1
ATOM 608 C C . SER A 1 84 ? -4.475 2.302 -18.216 1.00 75.94 84 SER A C 1
ATOM 610 O O . SER A 1 84 ? -4.307 1.085 -18.113 1.00 75.94 84 SER A O 1
ATOM 612 N N . PHE A 1 85 ? -4.255 3.143 -17.209 1.00 76.56 85 PHE A N 1
ATOM 613 C CA . PHE A 1 85 ? -3.879 2.715 -15.864 1.00 76.56 85 PHE A CA 1
ATOM 614 C C . PHE A 1 85 ? -4.898 3.225 -14.848 1.00 76.56 85 PHE A C 1
ATOM 616 O O . PHE A 1 85 ? -5.269 4.395 -14.853 1.00 76.56 85 PHE A O 1
ATOM 623 N N . THR A 1 86 ? -5.380 2.345 -13.975 1.00 81.12 86 THR A N 1
ATOM 624 C CA . THR A 1 86 ? -6.350 2.700 -12.934 1.00 81.12 86 THR A CA 1
ATOM 625 C C . THR A 1 86 ? -5.968 2.025 -11.629 1.00 81.12 86 THR A C 1
ATOM 627 O O . THR A 1 86 ? -5.692 0.828 -11.595 1.00 81.12 86 THR A O 1
ATOM 630 N N . LEU A 1 87 ? -5.986 2.798 -10.544 1.00 81.56 87 LEU A N 1
ATOM 631 C CA . LEU A 1 87 ? -5.800 2.305 -9.184 1.00 81.56 87 LEU A CA 1
ATOM 632 C C . LEU A 1 87 ? -7.123 2.414 -8.429 1.00 81.56 87 LEU A C 1
ATOM 634 O O . LEU A 1 87 ? -7.711 3.489 -8.333 1.00 81.56 87 LEU A O 1
ATOM 638 N N . GLY A 1 88 ? -7.579 1.292 -7.880 1.00 86.81 88 GLY A N 1
ATOM 639 C CA . GLY A 1 88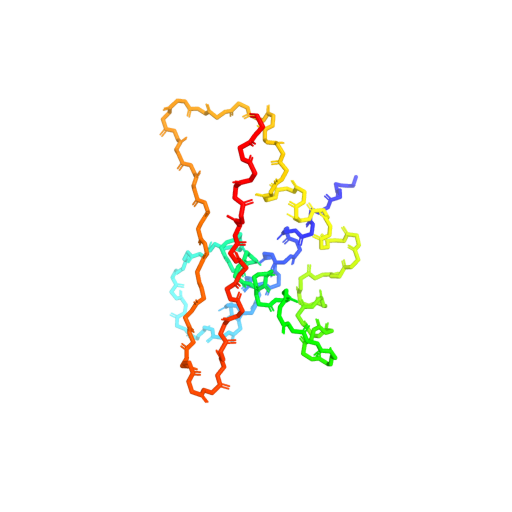 ? -8.761 1.217 -7.032 1.00 86.81 88 GLY A CA 1
ATOM 640 C C . GLY A 1 88 ? -8.432 0.492 -5.736 1.00 86.81 88 GLY A C 1
ATOM 641 O O . GLY A 1 88 ? -7.726 -0.513 -5.743 1.00 86.81 88 GLY A O 1
ATOM 642 N N . VAL A 1 89 ? -8.952 0.995 -4.618 1.00 89.19 89 VAL A N 1
ATOM 643 C CA . VAL A 1 89 ? -8.825 0.351 -3.309 1.00 89.19 89 VAL A CA 1
ATOM 644 C C . VAL A 1 89 ? -10.165 0.378 -2.594 1.00 89.19 89 VAL A C 1
ATOM 646 O O . VAL A 1 89 ? -10.890 1.371 -2.636 1.00 89.19 89 VAL A O 1
ATOM 649 N N . SER A 1 90 ? -10.499 -0.728 -1.941 1.00 91.50 90 SER A N 1
ATOM 650 C CA . SER A 1 90 ? -11.686 -0.842 -1.099 1.00 91.50 90 SER A CA 1
ATOM 651 C C . SER A 1 90 ? -11.355 -1.662 0.141 1.00 91.50 90 SER A C 1
ATOM 653 O O . SER A 1 90 ? -10.447 -2.490 0.127 1.00 91.50 90 SER A O 1
ATOM 655 N N . VAL A 1 91 ? -12.055 -1.364 1.233 1.00 89.56 91 VAL A N 1
ATOM 656 C CA . VAL A 1 91 ? -11.883 -2.021 2.529 1.00 89.56 91 VAL A CA 1
ATOM 657 C C . VAL A 1 91 ? -13.215 -2.653 2.897 1.00 89.56 91 VAL A C 1
ATOM 659 O O . VAL A 1 91 ? -14.238 -1.968 2.925 1.00 89.56 91 VAL A O 1
ATOM 662 N N . TRP A 1 92 ? -13.190 -3.949 3.193 1.00 90.31 92 TRP A N 1
ATOM 663 C CA . TRP A 1 92 ? -14.335 -4.688 3.713 1.00 90.31 92 TRP A CA 1
ATOM 664 C C . TRP A 1 92 ? -14.039 -5.106 5.145 1.00 90.31 92 TRP A C 1
ATOM 666 O O . TRP A 1 92 ? -12.946 -5.584 5.442 1.00 90.31 92 TRP A O 1
ATOM 676 N N . ALA A 1 93 ? -15.013 -4.923 6.029 1.00 89.31 93 ALA A N 1
ATOM 677 C CA . ALA A 1 93 ? -14.881 -5.266 7.433 1.00 89.31 93 ALA A CA 1
ATOM 678 C C . ALA A 1 93 ? -16.181 -5.878 7.953 1.00 89.31 93 ALA A C 1
ATOM 680 O O . ALA A 1 93 ? -17.269 -5.536 7.486 1.00 89.31 93 ALA A O 1
ATOM 681 N N . ASP A 1 94 ? -16.054 -6.768 8.936 1.00 91.38 94 ASP A N 1
ATOM 682 C CA . ASP A 1 94 ? -17.191 -7.244 9.716 1.00 91.38 94 ASP A CA 1
ATOM 683 C C . ASP A 1 94 ? -17.741 -6.067 10.541 1.00 91.38 94 ASP A C 1
ATOM 685 O O . ASP A 1 94 ? -17.048 -5.584 11.446 1.00 91.38 94 ASP A O 1
ATOM 689 N N . PRO A 1 95 ? -18.972 -5.597 10.270 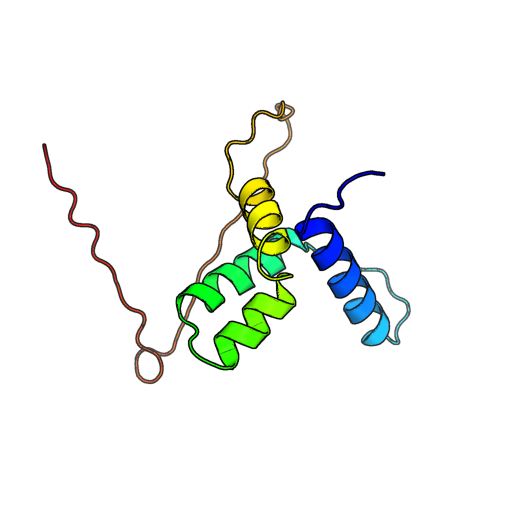1.00 85.94 95 PRO A N 1
ATOM 690 C CA . PRO A 1 95 ? -19.521 -4.422 10.935 1.00 85.94 95 PRO A CA 1
ATOM 691 C C . PRO A 1 95 ? -19.702 -4.623 12.444 1.00 85.94 95 PRO A C 1
ATOM 693 O O . PRO A 1 95 ? -19.766 -3.638 13.175 1.00 85.94 95 PRO A O 1
ATOM 696 N N . SER A 1 96 ? -19.761 -5.873 12.923 1.00 90.12 96 SER A N 1
ATOM 697 C CA . SER A 1 96 ? -19.876 -6.182 14.352 1.00 90.12 96 SER A CA 1
ATOM 698 C C . SER A 1 96 ? -18.555 -6.047 15.117 1.00 90.12 96 SER A C 1
ATOM 700 O O . SER A 1 96 ? -18.573 -5.869 16.333 1.00 90.12 96 SER A O 1
ATOM 702 N N . LYS A 1 97 ? -17.413 -6.107 14.419 1.00 86.62 97 LYS A N 1
ATOM 703 C CA . LYS A 1 97 ? -16.068 -6.099 15.024 1.00 86.62 97 LYS A CA 1
ATOM 704 C C . LYS A 1 97 ? -15.255 -4.860 14.673 1.00 86.62 97 LYS A C 1
ATOM 706 O O . LYS A 1 97 ? -14.464 -4.399 15.486 1.00 86.62 97 LYS A O 1
ATOM 711 N N . ALA A 1 98 ? -15.438 -4.335 13.466 1.00 81.12 98 ALA A N 1
ATOM 712 C CA . ALA A 1 98 ? -14.682 -3.210 12.935 1.00 81.12 98 ALA A CA 1
ATOM 713 C C . ALA A 1 98 ? -15.603 -2.324 12.074 1.00 81.12 98 ALA A C 1
ATOM 715 O O . ALA A 1 98 ? -15.539 -2.359 10.843 1.00 81.12 98 ALA A O 1
ATOM 716 N N . PRO A 1 99 ? -16.503 -1.544 12.703 1.00 79.12 99 PRO A N 1
ATOM 717 C CA . PRO A 1 99 ? -17.426 -0.686 11.975 1.00 79.12 99 PRO A CA 1
ATOM 718 C C . PRO A 1 99 ? -16.663 0.400 11.206 1.00 79.12 99 PRO A C 1
ATOM 720 O O . PRO A 1 99 ? -15.983 1.248 11.789 1.00 79.12 99 PRO A O 1
ATOM 723 N N . LEU A 1 100 ? -16.799 0.398 9.878 1.00 79.75 100 LEU A N 1
ATOM 724 C CA . LEU A 1 100 ? -16.205 1.423 9.025 1.00 79.75 100 LEU A CA 1
ATOM 725 C C . LEU A 1 100 ? -16.961 2.743 9.199 1.00 79.75 100 LEU A C 1
ATOM 727 O O . LEU A 1 100 ? -18.187 2.805 9.079 1.00 79.75 100 LEU A O 1
ATOM 731 N N . ARG A 1 101 ? -16.229 3.829 9.458 1.00 73.00 101 ARG A N 1
ATOM 732 C CA . ARG A 1 101 ? -16.822 5.164 9.580 1.00 73.00 101 ARG A CA 1
ATOM 733 C C . ARG A 1 101 ? -17.268 5.642 8.198 1.00 73.00 101 ARG A C 1
ATOM 735 O O . ARG A 1 101 ? -16.440 6.047 7.386 1.00 73.00 101 ARG A O 1
ATOM 742 N N . SER A 1 102 ? -18.573 5.635 7.927 1.00 61.78 102 SER A N 1
ATOM 743 C CA . SER A 1 102 ? -19.096 6.312 6.738 1.00 61.78 102 SER A CA 1
ATOM 744 C C . SER A 1 102 ? -19.036 7.823 6.967 1.00 61.78 102 SER A C 1
ATOM 746 O O . SER A 1 102 ? -19.657 8.353 7.889 1.00 61.78 102 SER A O 1
ATOM 748 N N . ARG A 1 103 ? -18.249 8.538 6.161 1.00 54.75 103 ARG A N 1
ATOM 749 C CA . ARG A 1 103 ? -18.328 9.998 6.104 1.00 54.75 103 ARG A CA 1
ATOM 750 C C . ARG A 1 103 ? -19.340 10.326 5.016 1.00 54.75 103 ARG A C 1
ATOM 752 O O . ARG A 1 103 ? -19.000 10.320 3.837 1.00 54.75 103 ARG A O 1
ATOM 759 N N . THR A 1 104 ? -20.592 10.560 5.401 1.00 45.66 104 THR A N 1
ATOM 760 C CA . THR A 1 104 ? -21.605 11.080 4.479 1.00 45.66 104 THR A CA 1
ATOM 761 C C . THR A 1 104 ? -21.113 12.433 3.974 1.00 45.66 104 THR A C 1
ATOM 763 O O . THR A 1 104 ? -21.123 13.420 4.709 1.00 45.66 104 THR A O 1
ATOM 766 N N . LEU A 1 105 ? -20.625 12.482 2.734 1.00 46.50 105 LEU A N 1
ATOM 767 C CA . LEU A 1 105 ? -20.356 13.735 2.041 1.00 46.50 105 LEU A CA 1
ATOM 768 C C . LEU A 1 105 ? -21.709 14.404 1.794 1.00 46.50 105 LEU A C 1
ATOM 770 O O . LEU A 1 105 ? -22.395 14.112 0.816 1.00 46.50 105 LEU A O 1
ATOM 774 N N . SER A 1 106 ? -22.118 15.280 2.712 1.00 43.22 106 SER A N 1
ATOM 775 C CA . SER A 1 106 ? -23.193 16.227 2.442 1.00 43.22 106 SER A CA 1
ATOM 776 C C . SER A 1 106 ? -22.722 17.119 1.296 1.00 43.22 106 SER A C 1
ATOM 778 O O . SER A 1 106 ? -21.854 17.972 1.477 1.00 43.22 106 SER A O 1
ATOM 780 N N . ARG A 1 107 ? -23.245 16.887 0.088 1.00 44.53 107 ARG A N 1
ATOM 781 C CA . ARG A 1 107 ? -23.135 17.859 -1.000 1.00 44.53 107 ARG A CA 1
ATOM 782 C C . ARG A 1 107 ? -23.912 19.099 -0.569 1.00 44.53 107 ARG A C 1
ATOM 784 O O . ARG A 1 107 ? -25.140 19.106 -0.646 1.00 44.53 107 ARG A O 1
ATOM 791 N N . SER A 1 108 ? -23.214 20.149 -0.141 1.00 42.28 108 SER A N 1
ATOM 792 C CA . SER A 1 108 ? -23.811 21.480 -0.120 1.00 42.28 108 SER A CA 1
ATOM 793 C C . SER A 1 108 ? -24.116 21.865 -1.566 1.00 42.28 108 SER A C 1
ATOM 795 O O . SER A 1 108 ? -23.200 22.027 -2.373 1.00 42.28 108 SER A O 1
ATOM 797 N N . LYS A 1 109 ? -25.400 21.970 -1.912 1.00 44.31 109 LYS A N 1
ATOM 798 C CA . LYS A 1 109 ? -25.808 22.723 -3.097 1.00 44.31 109 LYS A CA 1
ATOM 799 C C . LYS A 1 109 ? -25.523 24.196 -2.792 1.00 44.31 109 LYS A C 1
ATOM 801 O O . LYS A 1 109 ? -26.163 24.749 -1.901 1.00 44.31 109 LYS A O 1
ATOM 806 N N . GLY A 1 110 ? -24.527 24.756 -3.469 1.00 46.56 110 GLY A N 1
ATOM 807 C CA . GLY A 1 110 ? -24.343 26.193 -3.657 1.00 46.56 110 GLY A CA 1
ATOM 808 C C . GLY A 1 110 ? -24.668 26.527 -5.099 1.00 46.56 110 GLY A C 1
ATOM 809 O O . GLY A 1 110 ? -24.348 25.669 -5.955 1.00 46.56 110 GLY A O 1
#